Protein AF-A0AAE4TQJ9-F1 (afdb_monomer)

Secondary structure (DSSP, 8-state):
--TTSPP--EEEETTEEEE----HHHHHHHHHHHT-TTS-HHHHHHHHHHHHH------HHHHHHHHHHH-

Radius of gyration: 12.49 Å; Cα contacts (8 Å, |Δi|>4): 59; chains: 1; bounding box: 28×31×24 Å

Sequence (71 aa):
MKLNDPLVESFEFRGEIYPIDLSFNKVLDVFDVIDDDFLNEAEKCFLCLDILLDRTDLPFTYAVDLWIYIK

Structure (mmCIF, N/CA/C/O backbone):
data_AF-A0AAE4TQJ9-F1
#
_entry.id   AF-A0AAE4TQJ9-F1
#
loop_
_atom_site.group_PDB
_atom_site.id
_atom_site.type_symbol
_atom_site.label_atom_id
_atom_site.label_alt_id
_atom_site.label_comp_id
_atom_site.label_asym_id
_atom_site.label_entity_id
_atom_site.label_seq_id
_atom_site.pdbx_PDB_ins_code
_atom_site.Cartn_x
_atom_site.Cartn_y
_atom_site.Cartn_z
_atom_site.occupancy
_atom_site.B_iso_or_equiv
_atom_site.auth_seq_id
_atom_site.auth_comp_id
_atom_site.auth_asym_id
_atom_site.auth_atom_id
_atom_site.pdbx_PDB_model_num
ATOM 1 N N . MET A 1 1 ? -12.806 16.410 -1.185 1.00 45.38 1 MET A N 1
ATOM 2 C CA . MET A 1 1 ? -12.773 15.568 0.030 1.00 45.38 1 MET A CA 1
ATOM 3 C C . MET A 1 1 ? -13.280 16.381 1.209 1.00 45.38 1 MET A C 1
ATOM 5 O O . MET A 1 1 ? -12.792 17.486 1.410 1.00 45.38 1 MET A O 1
ATOM 9 N N . LYS A 1 2 ? -14.295 15.900 1.937 1.00 41.38 2 LYS A N 1
ATOM 10 C CA . LYS A 1 2 ? -14.703 16.498 3.217 1.00 41.38 2 LYS A CA 1
ATOM 11 C C . LYS A 1 2 ? -13.821 15.884 4.305 1.00 41.38 2 LYS A C 1
ATOM 13 O O . LYS A 1 2 ? -13.793 14.671 4.425 1.00 41.38 2 LYS A O 1
ATOM 18 N N . LEU A 1 3 ? -13.132 16.712 5.087 1.00 55.09 3 LEU A N 1
ATOM 19 C CA . LEU A 1 3 ? -12.216 16.311 6.170 1.00 55.09 3 LEU A CA 1
ATOM 20 C C . LEU A 1 3 ? -12.877 15.566 7.357 1.00 55.09 3 LEU A C 1
ATOM 22 O O . LEU A 1 3 ? -12.203 15.296 8.343 1.00 55.09 3 LEU A O 1
ATOM 26 N N . ASN A 1 4 ? -14.178 15.266 7.289 1.00 53.91 4 ASN A N 1
ATOM 27 C CA . ASN A 1 4 ? -14.975 14.805 8.431 1.00 53.91 4 ASN A CA 1
ATOM 28 C C . ASN A 1 4 ? -15.532 13.383 8.277 1.00 53.91 4 ASN A C 1
ATOM 30 O O . ASN A 1 4 ? -16.270 12.949 9.159 1.00 53.91 4 ASN A O 1
ATOM 34 N N . ASP A 1 5 ? -15.243 12.681 7.179 1.00 56.56 5 ASP A N 1
ATOM 35 C CA . ASP A 1 5 ? -15.545 11.249 7.135 1.00 56.56 5 ASP A CA 1
ATOM 36 C C . ASP A 1 5 ? -14.493 10.505 7.970 1.00 56.56 5 ASP A C 1
ATOM 38 O O . ASP A 1 5 ? -13.304 10.820 7.845 1.00 56.56 5 ASP A O 1
ATOM 42 N N . PRO A 1 6 ? -14.902 9.576 8.856 1.00 58.72 6 PRO A N 1
ATOM 43 C CA . PRO A 1 6 ? -13.955 8.754 9.598 1.00 58.72 6 PRO A CA 1
ATOM 44 C C . PRO A 1 6 ? -13.017 8.078 8.597 1.00 58.72 6 PRO A C 1
ATOM 46 O O . PRO A 1 6 ? -13.480 7.542 7.586 1.00 58.72 6 PRO A O 1
ATOM 49 N N . LEU A 1 7 ? -11.705 8.158 8.849 1.00 65.69 7 LEU A N 1
ATOM 50 C CA . LEU A 1 7 ? -10.728 7.467 8.016 1.00 65.69 7 LEU A CA 1
ATOM 51 C C . LEU A 1 7 ? -11.144 5.997 7.925 1.00 65.69 7 LEU A C 1
ATOM 53 O O . LEU A 1 7 ? -11.490 5.375 8.928 1.00 65.69 7 LEU A O 1
ATOM 57 N N . VAL A 1 8 ? -11.138 5.449 6.714 1.00 77.69 8 VAL A N 1
ATOM 58 C CA . VAL A 1 8 ? -11.260 4.004 6.543 1.00 77.69 8 VAL A CA 1
ATOM 59 C C . VAL A 1 8 ? -9.986 3.404 7.134 1.00 77.69 8 VAL A C 1
ATOM 61 O O . VAL A 1 8 ? -8.917 3.565 6.561 1.00 77.69 8 VAL A O 1
ATOM 64 N N . GLU A 1 9 ? -10.095 2.786 8.310 1.00 85.88 9 GLU A N 1
ATOM 65 C CA . GLU A 1 9 ? -8.965 2.176 9.034 1.00 85.88 9 GLU A CA 1
ATOM 66 C C . GLU A 1 9 ?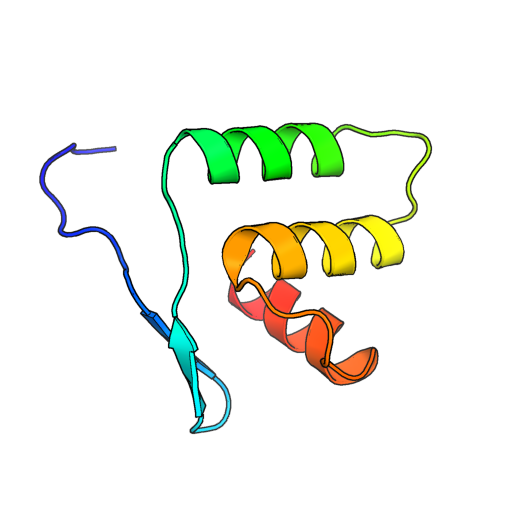 -8.781 0.694 8.679 1.00 85.88 9 GLU A C 1
ATOM 68 O O . GLU A 1 9 ? -7.755 0.087 8.981 1.00 85.88 9 GLU A O 1
ATOM 73 N N . SER A 1 10 ? -9.787 0.082 8.048 1.00 89.81 10 SER A N 1
ATOM 74 C CA . SER A 1 10 ? -9.716 -1.293 7.559 1.00 89.81 10 SER A CA 1
ATOM 75 C C . SER A 1 10 ? -10.746 -1.575 6.468 1.00 89.81 10 SER A C 1
ATOM 77 O O . SER A 1 10 ? -11.726 -0.844 6.315 1.00 89.81 10 SER A O 1
ATOM 79 N N . PHE A 1 11 ? -10.537 -2.660 5.726 1.00 89.81 11 PHE A N 1
ATOM 80 C CA . PHE A 1 11 ? -11.482 -3.181 4.742 1.00 89.81 11 PHE A CA 1
ATOM 81 C C . PHE A 1 11 ? -11.519 -4.712 4.766 1.00 89.81 11 PHE A C 1
ATOM 83 O O . PHE A 1 11 ? -10.549 -5.365 5.141 1.00 89.81 11 PHE A O 1
ATOM 90 N N . GLU A 1 12 ? -12.644 -5.294 4.353 1.00 91.12 12 GLU A N 1
ATOM 91 C CA . GLU A 1 12 ? -12.771 -6.741 4.170 1.00 91.12 12 GLU A CA 1
ATOM 92 C C . GLU A 1 12 ? -12.438 -7.120 2.723 1.00 91.12 12 GLU A C 1
ATOM 94 O O . GLU A 1 12 ? -12.947 -6.515 1.776 1.00 91.12 12 GLU A O 1
ATOM 99 N N . PHE A 1 13 ? -11.612 -8.150 2.552 1.00 89.81 13 PHE A N 1
ATOM 100 C CA . PHE A 1 13 ? -11.322 -8.766 1.266 1.00 89.81 13 PHE A CA 1
ATOM 101 C C . PHE A 1 13 ? -11.225 -10.284 1.433 1.00 89.81 13 PHE A C 1
ATOM 103 O O . PHE A 1 13 ? -10.442 -10.786 2.234 1.00 89.81 13 PHE A O 1
ATOM 110 N N . ARG A 1 14 ? -12.040 -11.033 0.676 1.00 89.06 14 ARG A N 1
ATOM 111 C CA . ARG A 1 14 ? -12.114 -12.511 0.733 1.00 89.06 14 ARG A CA 1
ATOM 112 C C . ARG A 1 14 ? -12.367 -13.085 2.139 1.00 89.06 14 ARG A C 1
ATOM 114 O O . ARG A 1 14 ? -11.928 -14.192 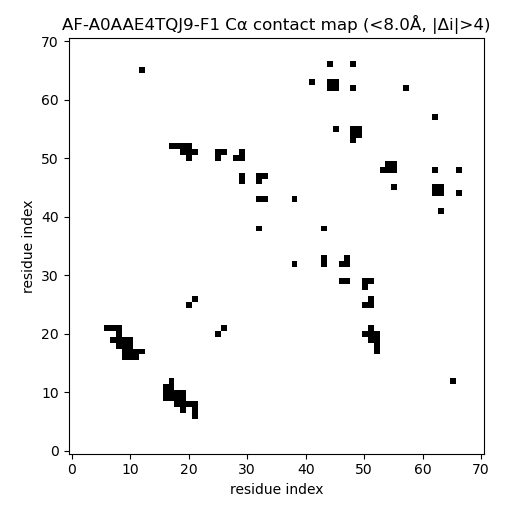2.434 1.00 89.06 14 ARG A O 1
ATOM 121 N N . GLY A 1 15 ? -13.115 -12.364 2.976 1.00 89.38 15 GLY A N 1
ATOM 122 C CA . GLY A 1 15 ? -13.421 -12.770 4.352 1.00 89.38 15 GLY A CA 1
ATO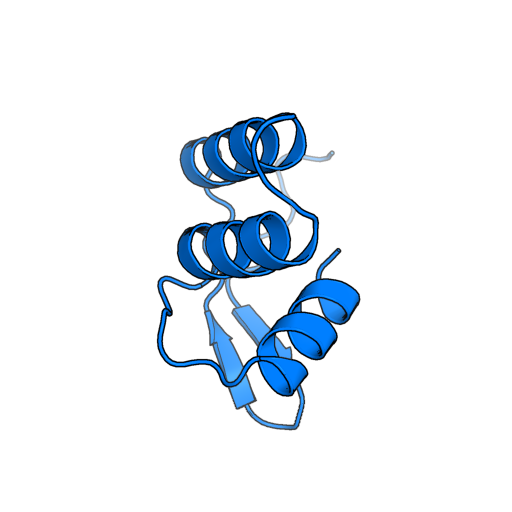M 123 C C . GLY A 1 15 ? -12.325 -12.444 5.370 1.00 89.38 15 GLY A C 1
ATOM 124 O O . GLY A 1 15 ? -12.495 -12.746 6.547 1.00 89.38 15 GLY A O 1
ATOM 125 N N . GLU A 1 16 ? -11.226 -11.820 4.940 1.00 89.38 16 GLU A N 1
ATOM 126 C CA . GLU A 1 16 ? -10.144 -11.343 5.802 1.00 89.38 16 GLU A CA 1
ATOM 127 C C . GLU A 1 16 ? -10.241 -9.823 5.965 1.00 89.38 16 GLU A C 1
ATOM 129 O O . GLU A 1 16 ? -10.510 -9.099 5.002 1.00 89.38 16 GLU A O 1
ATOM 134 N N . ILE A 1 17 ? -10.014 -9.329 7.183 1.00 91.19 17 ILE A N 1
ATOM 135 C CA . ILE A 1 17 ? -9.995 -7.891 7.472 1.00 91.19 17 ILE A CA 1
ATOM 136 C C . ILE A 1 17 ? -8.554 -7.394 7.387 1.00 91.19 17 ILE A C 1
ATOM 138 O O . ILE A 1 17 ? -7.675 -7.856 8.119 1.00 91.19 17 ILE A O 1
ATOM 142 N N . TYR A 1 18 ? -8.327 -6.423 6.511 1.00 90.31 18 TYR A N 1
ATOM 143 C CA . TYR A 1 18 ? -7.043 -5.766 6.323 1.00 90.31 18 TYR A CA 1
ATOM 144 C C . TYR A 1 18 ? -7.065 -4.393 6.985 1.00 90.31 18 TYR A C 1
ATOM 146 O O . TYR A 1 18 ? -7.906 -3.573 6.609 1.00 90.31 18 TYR A O 1
ATOM 154 N N . PRO A 1 19 ? -6.168 -4.113 7.948 1.00 91.31 19 PRO A N 1
ATOM 155 C CA . PRO A 1 19 ? -5.925 -2.742 8.366 1.00 91.31 19 P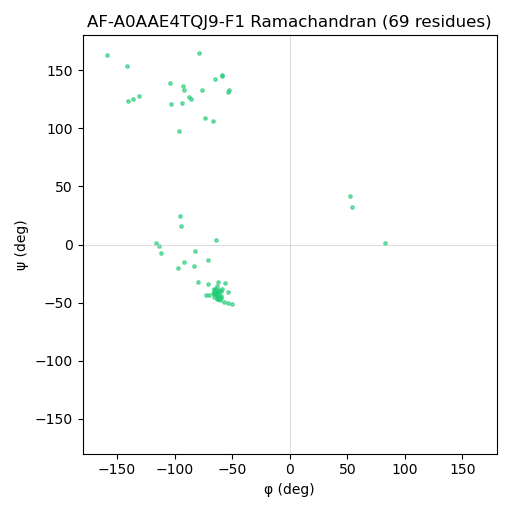RO A CA 1
ATOM 156 C C . PRO A 1 19 ? -5.313 -1.969 7.194 1.00 91.31 19 PRO A C 1
ATOM 158 O O . PRO A 1 19 ? -4.519 -2.526 6.434 1.00 91.31 19 PRO A O 1
ATOM 161 N N . ILE A 1 20 ? -5.696 -0.705 7.043 1.00 91.00 20 ILE A N 1
ATOM 162 C CA . ILE A 1 20 ? -5.141 0.179 6.019 1.00 91.00 20 ILE A CA 1
ATOM 163 C C . ILE A 1 20 ? -4.735 1.511 6.642 1.00 91.00 20 ILE A C 1
ATOM 165 O O . ILE A 1 20 ? -5.521 2.164 7.329 1.00 91.00 20 ILE A O 1
ATOM 169 N N . ASP A 1 21 ? -3.491 1.908 6.400 1.00 90.50 21 ASP A N 1
ATOM 170 C CA . ASP A 1 21 ? -2.946 3.188 6.827 1.00 90.50 21 ASP A CA 1
ATOM 171 C C . ASP A 1 21 ? -3.056 4.201 5.682 1.00 90.50 21 ASP A C 1
ATOM 173 O O . ASP A 1 21 ? -2.234 4.252 4.768 1.00 90.50 21 ASP A O 1
ATOM 177 N N . LEU A 1 22 ? -4.107 5.019 5.746 1.00 88.94 22 LEU A N 1
ATOM 178 C CA . LEU A 1 22 ? -4.337 6.142 4.834 1.00 88.94 22 LEU A CA 1
ATOM 179 C C . LEU A 1 22 ? -3.830 7.471 5.412 1.00 88.94 22 LEU A C 1
ATOM 181 O O . LEU A 1 22 ? -4.335 8.543 5.062 1.00 88.94 22 LEU A O 1
ATOM 185 N N . SER A 1 23 ? -2.859 7.431 6.329 1.00 90.12 23 SER A N 1
ATOM 186 C CA . SER A 1 23 ? -2.205 8.647 6.796 1.00 90.12 23 SER A CA 1
ATOM 187 C C . SER A 1 23 ? -1.563 9.391 5.627 1.00 90.12 23 SER A C 1
ATOM 189 O O . SER A 1 23 ? -1.073 8.809 4.659 1.00 90.12 23 SER A O 1
ATOM 191 N N . PHE A 1 24 ? -1.568 10.719 5.716 1.00 87.62 24 PHE A N 1
ATOM 192 C CA . PHE A 1 24 ? -1.128 11.582 4.624 1.00 87.62 24 PHE A CA 1
ATOM 193 C C . PHE A 1 24 ? 0.279 11.235 4.109 1.00 87.62 24 PHE A C 1
ATOM 195 O O . PHE A 1 24 ? 0.485 11.201 2.902 1.00 87.62 24 PHE A O 1
ATOM 202 N N . ASN A 1 25 ? 1.217 10.921 5.008 1.00 90.44 25 ASN A N 1
ATOM 203 C CA . ASN A 1 25 ? 2.584 10.551 4.633 1.00 90.44 25 ASN A CA 1
ATOM 204 C C . ASN A 1 25 ? 2.616 9.257 3.810 1.00 90.44 25 ASN A C 1
ATOM 206 O O . ASN A 1 25 ? 3.218 9.238 2.746 1.00 90.44 25 ASN A O 1
ATOM 210 N N . LYS A 1 26 ? 1.900 8.215 4.250 1.00 90.88 26 LYS A N 1
ATOM 211 C CA . LYS A 1 26 ? 1.816 6.935 3.534 1.00 90.88 26 LYS A CA 1
ATOM 212 C C . LYS A 1 26 ? 1.196 7.096 2.150 1.00 90.88 26 LYS A C 1
ATOM 214 O O . LYS A 1 26 ? 1.655 6.498 1.186 1.00 90.88 26 LYS A O 1
ATOM 219 N N . VAL A 1 27 ? 0.172 7.938 2.038 1.00 91.12 27 VAL A N 1
ATOM 220 C CA . VAL A 1 27 ? -0.462 8.242 0.751 1.00 91.12 27 VAL A CA 1
ATOM 221 C C . VAL A 1 27 ? 0.500 8.983 -0.187 1.00 91.12 27 VAL A C 1
ATOM 223 O O . VAL A 1 27 ? 0.500 8.698 -1.381 1.00 91.12 27 VAL A O 1
ATOM 226 N N . LEU A 1 28 ? 1.335 9.896 0.324 1.00 94.12 28 LEU A N 1
ATOM 227 C CA . LEU A 1 28 ? 2.391 10.521 -0.481 1.00 94.12 28 LEU A CA 1
ATOM 228 C C . LEU A 1 28 ? 3.423 9.494 -0.955 1.00 94.12 28 LEU A C 1
ATOM 230 O O . LEU A 1 28 ? 3.729 9.477 -2.142 1.00 94.12 28 LEU A O 1
ATOM 234 N N . ASP A 1 29 ? 3.870 8.597 -0.074 1.00 94.38 29 ASP A N 1
ATOM 235 C CA . ASP A 1 29 ? 4.816 7.535 -0.437 1.00 94.38 29 ASP A CA 1
ATOM 236 C C . ASP A 1 29 ? 4.247 6.637 -1.559 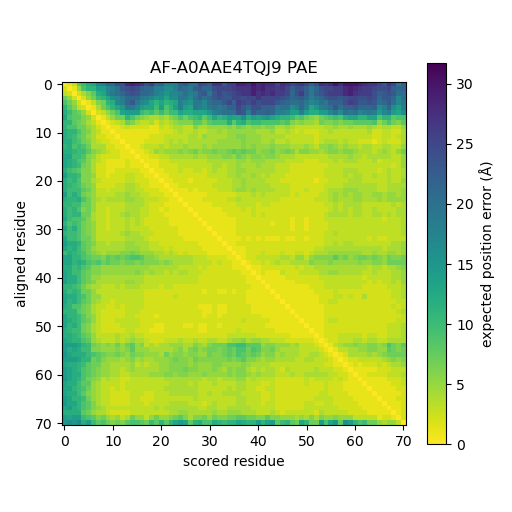1.00 94.38 29 ASP A C 1
ATOM 238 O O . ASP A 1 29 ? 4.961 6.251 -2.483 1.00 94.38 29 ASP A O 1
ATOM 242 N N . VAL A 1 30 ? 2.941 6.337 -1.530 1.00 93.69 30 VAL A N 1
ATOM 243 C CA . VAL A 1 30 ? 2.255 5.600 -2.609 1.00 93.69 30 VAL A CA 1
ATOM 244 C C . VAL A 1 30 ? 2.261 6.378 -3.924 1.00 93.69 30 VAL A C 1
ATOM 246 O O . VAL A 1 30 ? 2.491 5.782 -4.975 1.00 93.69 30 VAL A O 1
ATOM 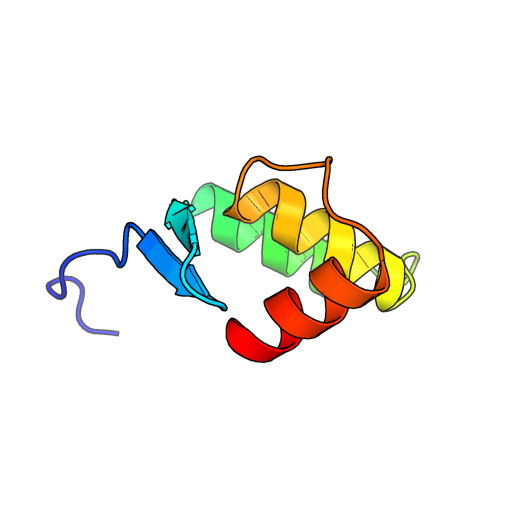249 N N . PHE A 1 31 ? 2.007 7.689 -3.897 1.00 93.81 31 PHE A N 1
ATOM 250 C CA . PHE A 1 31 ? 2.060 8.504 -5.112 1.00 93.81 31 PHE A CA 1
ATOM 251 C C . PHE A 1 31 ? 3.466 8.539 -5.711 1.00 93.81 31 PHE A C 1
ATOM 253 O O . PHE A 1 31 ? 3.599 8.356 -6.919 1.00 93.81 31 PHE A O 1
ATOM 260 N N . ASP A 1 32 ? 4.495 8.672 -4.874 1.00 95.62 32 ASP A N 1
ATOM 261 C CA . ASP A 1 32 ? 5.890 8.636 -5.317 1.00 95.62 32 ASP A CA 1
ATOM 262 C C . ASP A 1 32 ? 6.226 7.296 -6.001 1.00 95.62 32 ASP A C 1
ATOM 264 O O . ASP A 1 32 ? 6.876 7.279 -7.044 1.00 95.62 32 ASP A O 1
ATOM 268 N N . VAL A 1 33 ? 5.724 6.171 -5.474 1.00 95.38 33 VAL A N 1
ATOM 269 C CA . VAL A 1 33 ? 5.878 4.841 -6.094 1.00 95.38 33 VAL A CA 1
ATOM 270 C C . VAL A 1 33 ? 5.123 4.730 -7.423 1.00 95.38 33 VAL A C 1
ATOM 272 O O . VAL A 1 33 ? 5.634 4.142 -8.378 1.00 95.38 33 VAL A O 1
ATOM 275 N N . ILE A 1 34 ? 3.900 5.262 -7.506 1.00 92.62 34 ILE A N 1
ATOM 276 C CA . ILE A 1 34 ? 3.090 5.215 -8.733 1.00 92.62 34 ILE A CA 1
ATOM 277 C C . ILE A 1 34 ? 3.754 6.013 -9.860 1.00 92.62 34 ILE A C 1
ATOM 279 O O . ILE A 1 34 ? 3.744 5.554 -11.007 1.00 92.62 34 ILE A O 1
ATOM 283 N N . ASP A 1 35 ? 4.357 7.154 -9.536 1.00 95.06 35 ASP A N 1
ATOM 284 C CA . ASP A 1 35 ? 5.021 8.038 -10.496 1.00 95.06 35 ASP A CA 1
ATOM 285 C C . ASP A 1 35 ? 6.460 7.598 -10.841 1.00 95.06 35 ASP A C 1
ATOM 287 O O . ASP A 1 35 ? 7.078 8.168 -11.740 1.00 95.06 35 ASP A O 1
ATOM 291 N N . ASP A 1 36 ? 7.003 6.565 -10.185 1.00 94.69 36 ASP A N 1
ATOM 292 C CA . ASP A 1 36 ? 8.354 6.066 -10.458 1.00 94.69 36 ASP A CA 1
ATOM 293 C C . ASP A 1 36 ? 8.419 5.280 -11.783 1.00 94.69 36 ASP A C 1
ATOM 295 O O . ASP A 1 36 ? 7.923 4.157 -11.905 1.00 94.69 36 ASP A O 1
ATOM 299 N N . ASP A 1 37 ? 9.062 5.859 -12.798 1.00 94.19 37 ASP A N 1
ATOM 300 C CA . ASP A 1 37 ? 9.250 5.245 -14.119 1.00 94.19 37 ASP A CA 1
ATOM 301 C C . ASP A 1 37 ? 10.241 4.060 -14.129 1.00 94.19 37 ASP A C 1
ATOM 303 O O . ASP A 1 37 ? 10.307 3.321 -15.116 1.00 94.19 37 ASP A O 1
ATOM 307 N N . PHE A 1 38 ? 11.030 3.860 -13.065 1.00 94.62 38 PHE A N 1
ATOM 308 C CA . PHE A 1 38 ? 11.960 2.730 -12.950 1.00 94.62 38 PHE A CA 1
ATOM 309 C C . PHE A 1 38 ? 11.283 1.449 -12.462 1.00 94.62 38 PHE A C 1
ATOM 311 O O . PHE A 1 38 ? 11.839 0.365 -12.654 1.00 94.62 38 PHE A O 1
ATOM 318 N N . LEU A 1 39 ? 10.100 1.565 -11.857 1.00 94.38 39 LEU A N 1
ATOM 319 C CA . LEU A 1 39 ? 9.324 0.436 -11.366 1.00 94.38 39 LEU A CA 1
ATOM 320 C C . LEU A 1 39 ? 8.325 -0.034 -12.420 1.00 94.38 39 LEU A C 1
ATOM 322 O O . LEU A 1 39 ? 7.605 0.752 -13.039 1.00 94.38 39 LEU A O 1
ATOM 326 N N . ASN A 1 40 ? 8.226 -1.347 -12.592 1.00 92.50 40 ASN A N 1
ATOM 327 C CA . ASN A 1 40 ? 7.144 -1.928 -13.375 1.00 92.50 40 ASN A CA 1
ATOM 328 C C . ASN A 1 40 ? 5.836 -1.989 -12.562 1.00 92.50 40 ASN A C 1
ATOM 330 O O . ASN A 1 40 ? 5.833 -1.903 -11.336 1.00 92.50 40 ASN A O 1
ATOM 334 N N . GLU A 1 41 ? 4.706 -2.194 -13.240 1.00 90.25 41 GLU A N 1
ATOM 335 C CA . GLU A 1 41 ? 3.380 -2.216 -12.599 1.00 90.25 41 GLU A CA 1
ATOM 336 C C . GLU A 1 41 ? 3.251 -3.237 -11.457 1.00 90.25 41 GLU A C 1
ATOM 338 O O . GLU A 1 41 ? 2.531 -2.993 -10.488 1.00 90.25 41 GLU A O 1
ATOM 343 N N . ALA A 1 42 ? 3.943 -4.377 -11.542 1.00 90.38 42 ALA A N 1
ATOM 344 C CA . ALA A 1 42 ? 3.919 -5.361 -10.468 1.00 90.38 42 ALA A CA 1
ATOM 345 C C . ALA A 1 42 ? 4.724 -4.884 -9.254 1.00 90.38 42 ALA A C 1
ATOM 347 O O . ALA A 1 42 ? 4.251 -5.003 -8.129 1.00 90.38 42 ALA A O 1
ATOM 348 N N . GLU A 1 43 ? 5.907 -4.310 -9.469 1.00 92.25 43 GLU A N 1
ATOM 349 C CA . GLU A 1 43 ? 6.717 -3.723 -8.396 1.00 92.25 43 GLU A CA 1
ATOM 350 C C . GLU A 1 43 ? 5.963 -2.592 -7.691 1.00 92.25 43 GLU A C 1
ATOM 352 O O . GLU A 1 43 ? 5.891 -2.584 -6.462 1.00 92.25 43 GLU A O 1
ATOM 357 N N . LYS A 1 44 ? 5.310 -1.710 -8.461 1.00 93.56 44 LYS A N 1
ATOM 358 C CA . LYS A 1 44 ? 4.441 -0.649 -7.931 1.00 93.56 44 LYS A CA 1
ATOM 359 C C . LYS A 1 44 ? 3.322 -1.219 -7.069 1.00 93.56 44 LYS A C 1
ATOM 361 O O . LYS A 1 44 ? 3.137 -0.780 -5.938 1.00 93.56 44 LYS A O 1
ATOM 366 N N . CYS A 1 45 ? 2.617 -2.231 -7.575 1.00 92.62 45 CYS A N 1
ATOM 367 C CA . CYS A 1 45 ? 1.561 -2.932 -6.848 1.00 92.62 45 CYS A CA 1
ATOM 368 C C . CYS A 1 45 ? 2.044 -3.443 -5.482 1.00 92.62 45 CYS A C 1
ATOM 370 O O . CYS A 1 45 ? 1.391 -3.191 -4.472 1.00 92.62 45 CYS A O 1
ATOM 372 N N . PHE A 1 46 ? 3.177 -4.148 -5.426 1.00 92.62 46 PHE A N 1
ATOM 373 C CA . PHE A 1 46 ? 3.684 -4.679 -4.158 1.00 92.62 46 PHE A CA 1
ATOM 374 C C . PHE A 1 46 ? 4.103 -3.585 -3.187 1.00 92.62 46 PHE A C 1
ATOM 376 O O . PHE A 1 46 ? 3.737 -3.653 -2.019 1.00 92.62 46 PHE A O 1
ATOM 383 N N . LEU A 1 47 ? 4.835 -2.579 -3.664 1.00 94.06 47 LEU A N 1
ATOM 384 C CA . LEU A 1 47 ? 5.308 -1.486 -2.819 1.00 94.06 47 LEU A CA 1
ATOM 385 C C . LEU A 1 47 ? 4.145 -0.669 -2.255 1.00 94.06 47 LEU A C 1
ATOM 387 O O . LEU A 1 47 ? 4.143 -0.349 -1.073 1.00 94.06 47 LEU A O 1
ATOM 391 N N . CYS A 1 48 ? 3.115 -0.393 -3.057 1.00 94.12 48 CYS A N 1
ATOM 392 C CA . CYS A 1 48 ? 1.940 0.332 -2.576 1.00 94.12 48 CYS A CA 1
ATOM 393 C C . CYS A 1 48 ? 1.183 -0.463 -1.505 1.00 94.12 48 CYS A C 1
ATOM 395 O O . CYS A 1 48 ? 0.763 0.104 -0.498 1.00 94.12 48 CYS A O 1
ATOM 397 N N . LEU A 1 49 ? 1.025 -1.776 -1.694 1.00 93.06 49 LEU A N 1
ATOM 398 C CA . LEU A 1 49 ? 0.394 -2.638 -0.695 1.00 93.06 49 LEU A CA 1
ATOM 399 C C . LEU A 1 49 ? 1.221 -2.742 0.586 1.00 93.06 49 LEU A C 1
ATOM 401 O O . LEU A 1 49 ? 0.643 -2.719 1.666 1.00 93.06 49 LEU A O 1
ATOM 405 N N . ASP A 1 50 ? 2.546 -2.809 0.481 1.00 93.31 50 ASP A N 1
ATOM 406 C CA . ASP A 1 50 ? 3.435 -2.800 1.643 1.00 93.31 50 ASP A CA 1
ATOM 407 C C . ASP A 1 50 ? 3.304 -1.486 2.427 1.00 93.31 50 ASP A C 1
ATOM 409 O O . ASP A 1 50 ? 3.075 -1.491 3.633 1.00 93.31 50 ASP A O 1
ATOM 413 N N . ILE A 1 51 ? 3.316 -0.345 1.731 1.00 93.38 51 ILE A N 1
ATOM 414 C CA . ILE A 1 51 ? 3.165 0.977 2.351 1.00 93.38 51 ILE A CA 1
ATOM 415 C C . ILE A 1 51 ? 1.821 1.100 3.082 1.00 93.38 51 ILE A C 1
ATOM 417 O O . ILE A 1 51 ? 1.802 1.552 4.231 1.00 93.38 51 ILE A O 1
ATOM 421 N N . LEU A 1 52 ? 0.723 0.701 2.427 1.00 92.50 52 LEU A N 1
ATOM 422 C CA . LEU A 1 52 ? -0.648 0.883 2.915 1.00 92.50 52 LEU A CA 1
ATOM 423 C C . LEU A 1 52 ? -1.080 -0.151 3.957 1.00 92.50 52 LEU A C 1
ATOM 425 O O . LEU A 1 52 ? -1.902 0.168 4.812 1.00 92.50 52 LEU A O 1
ATOM 429 N N . LEU A 1 53 ? -0.588 -1.387 3.868 1.00 91.88 53 LEU A N 1
ATOM 430 C CA . LEU A 1 53 ? -1.052 -2.511 4.692 1.00 91.88 53 LEU A CA 1
ATOM 431 C C . LEU A 1 53 ? 0.000 -3.001 5.691 1.00 91.88 53 LEU A C 1
ATOM 433 O O . LEU A 1 53 ? -0.319 -3.869 6.505 1.00 91.88 53 LEU A O 1
ATOM 437 N N . ASP A 1 54 ? 1.230 -2.478 5.613 1.00 89.81 54 ASP A N 1
ATOM 438 C CA . ASP A 1 54 ? 2.390 -2.907 6.408 1.00 89.81 54 ASP A CA 1
ATOM 439 C C . ASP A 1 54 ? 2.609 -4.432 6.303 1.00 89.81 54 ASP A C 1
ATOM 441 O O . ASP A 1 54 ? 2.812 -5.144 7.290 1.00 89.81 54 ASP A O 1
ATOM 445 N N . ARG A 1 55 ? 2.464 -4.960 5.076 1.00 83.31 55 ARG A N 1
ATOM 446 C CA . ARG A 1 55 ? 2.454 -6.397 4.757 1.00 83.31 55 ARG A CA 1
ATOM 447 C C . ARG A 1 55 ? 3.299 -6.707 3.528 1.00 83.31 55 ARG A C 1
ATOM 449 O O . ARG A 1 55 ? 3.003 -6.258 2.424 1.00 83.31 55 ARG A O 1
ATOM 456 N N . THR A 1 56 ? 4.245 -7.626 3.701 1.00 83.69 56 THR A N 1
ATOM 457 C CA . THR A 1 56 ? 5.122 -8.136 2.629 1.00 83.69 56 THR A CA 1
ATOM 458 C C . THR A 1 56 ? 4.885 -9.611 2.294 1.00 83.69 56 THR A C 1
ATOM 460 O O . THR A 1 56 ? 5.523 -10.162 1.399 1.00 83.69 56 THR A O 1
ATOM 463 N N . ASP A 1 57 ? 3.962 -10.278 2.988 1.00 86.19 57 ASP A N 1
ATOM 464 C CA . ASP A 1 57 ? 3.752 -11.730 2.950 1.00 86.19 57 ASP A CA 1
ATOM 465 C C . ASP A 1 57 ? 2.677 -12.190 1.946 1.00 86.19 57 ASP A C 1
ATOM 467 O O . ASP A 1 57 ? 2.211 -13.331 1.998 1.00 86.19 57 ASP A O 1
ATOM 471 N N . LEU A 1 58 ? 2.282 -11.330 1.002 1.00 84.81 58 LEU A N 1
ATOM 472 C CA . LEU A 1 58 ? 1.208 -11.625 0.054 1.00 84.81 58 LEU A CA 1
ATOM 473 C C . LEU A 1 58 ? 1.721 -12.356 -1.204 1.00 84.81 58 LEU A C 1
ATOM 475 O O . LEU A 1 58 ? 2.610 -11.855 -1.896 1.00 84.81 58 LEU A O 1
ATOM 479 N N . PRO A 1 59 ? 1.129 -13.509 -1.579 1.00 89.00 59 PRO A N 1
ATOM 480 C CA . PRO A 1 59 ? 1.406 -14.151 -2.861 1.00 89.00 59 PRO A CA 1
ATOM 481 C C . PRO A 1 59 ? 1.085 -13.223 -4.038 1.00 89.00 59 PRO A C 1
ATOM 483 O O . PRO A 1 59 ? 0.087 -12.509 -4.001 1.00 89.00 59 PRO A O 1
ATOM 486 N N . PHE A 1 60 ? 1.860 -13.296 -5.125 1.00 85.44 60 PHE A N 1
ATOM 487 C CA . PHE A 1 60 ? 1.735 -12.380 -6.270 1.00 85.44 60 PHE A CA 1
ATOM 488 C C . PHE A 1 60 ? 0.313 -12.214 -6.807 1.00 85.44 60 PHE A C 1
ATOM 490 O O . PHE A 1 60 ? -0.175 -11.097 -6.944 1.00 85.44 60 PHE A O 1
ATOM 497 N N . THR A 1 61 ? -0.378 -13.318 -7.088 1.00 87.38 61 THR A N 1
ATOM 498 C CA . THR A 1 61 ? -1.745 -13.261 -7.621 1.00 87.38 61 THR A CA 1
ATOM 499 C C . THR A 1 61 ? -2.713 -12.612 -6.638 1.00 87.38 61 THR A C 1
ATOM 501 O O . THR A 1 61 ? -3.598 -11.868 -7.040 1.00 87.38 61 THR A O 1
ATOM 504 N N . TYR A 1 62 ? -2.510 -12.854 -5.343 1.00 89.69 62 TYR A N 1
ATOM 505 C CA . TYR A 1 62 ? -3.320 -12.275 -4.285 1.00 89.69 62 TYR A CA 1
ATOM 506 C C . TYR A 1 62 ? -3.074 -10.773 -4.143 1.00 89.69 62 TYR A C 1
ATOM 508 O O . TYR A 1 62 ? -4.028 -10.014 -4.019 1.00 89.69 62 TYR A O 1
ATOM 516 N N . ALA A 1 63 ? -1.810 -10.347 -4.200 1.00 89.75 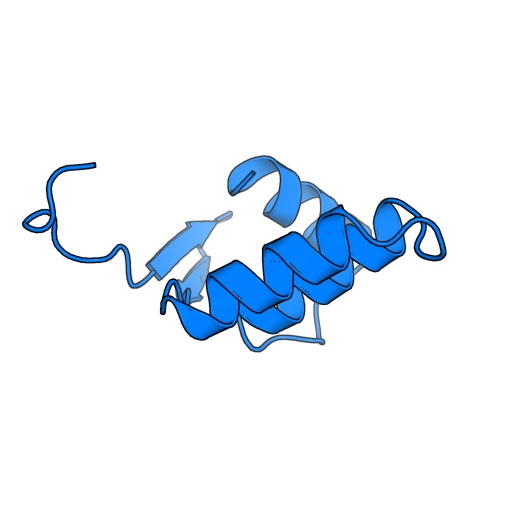63 ALA A N 1
ATOM 517 C CA . ALA A 1 63 ? -1.426 -8.942 -4.156 1.00 89.75 63 ALA A CA 1
ATOM 518 C C . ALA A 1 63 ? -2.057 -8.160 -5.317 1.00 89.75 63 ALA A C 1
ATOM 520 O O . ALA A 1 63 ? -2.681 -7.132 -5.094 1.00 89.75 63 ALA A O 1
AT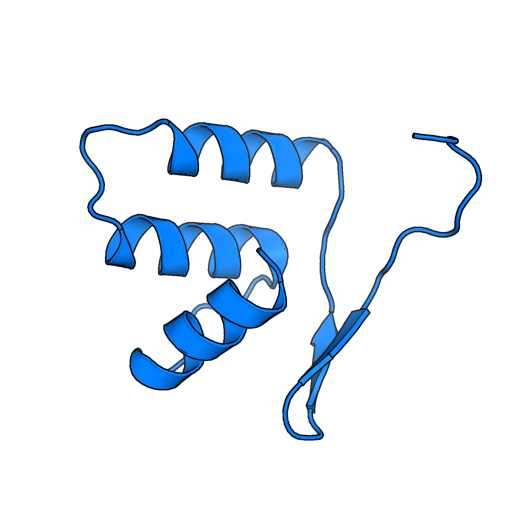OM 521 N N . VAL A 1 64 ? -2.000 -8.686 -6.543 1.00 89.56 64 VAL A N 1
ATOM 522 C CA . VAL A 1 64 ? -2.625 -8.026 -7.701 1.00 89.56 64 VAL A CA 1
ATOM 523 C C . VAL A 1 64 ? -4.143 -7.898 -7.534 1.00 89.56 64 VAL A C 1
ATOM 525 O O . VAL A 1 64 ? -4.688 -6.820 -7.762 1.00 89.56 64 VAL A O 1
ATOM 528 N N . ASP A 1 65 ? -4.829 -8.960 -7.099 1.00 91.19 65 ASP A N 1
ATOM 529 C CA . ASP A 1 65 ? -6.278 -8.910 -6.862 1.00 91.19 65 ASP A CA 1
ATOM 530 C C . ASP A 1 65 ? -6.642 -7.887 -5.769 1.00 91.19 65 ASP A C 1
ATOM 532 O O . ASP A 1 65 ? -7.625 -7.156 -5.894 1.00 91.19 65 ASP A O 1
ATOM 536 N N . LEU A 1 66 ? -5.837 -7.831 -4.704 1.00 90.19 66 LEU A N 1
ATOM 537 C CA . LEU A 1 66 ? -6.005 -6.901 -3.590 1.00 90.19 66 LEU A CA 1
ATOM 538 C C . LEU A 1 66 ? -5.783 -5.452 -4.035 1.00 90.19 66 LEU A C 1
ATOM 540 O O . LEU A 1 66 ? -6.567 -4.576 -3.684 1.00 90.19 66 LEU A O 1
ATOM 544 N N . TRP A 1 67 ? -4.761 -5.208 -4.857 1.00 89.62 67 TRP A N 1
ATOM 545 C CA . TRP A 1 67 ? -4.482 -3.897 -5.437 1.00 89.62 67 TRP A CA 1
ATOM 546 C C . TRP A 1 67 ? -5.626 -3.406 -6.321 1.00 89.62 67 TRP A C 1
ATOM 548 O O . TRP A 1 67 ? -6.055 -2.267 -6.192 1.00 89.62 67 TRP A O 1
ATOM 558 N N . ILE A 1 68 ? -6.179 -4.276 -7.171 1.00 87.25 68 ILE A N 1
ATOM 559 C CA . ILE A 1 68 ? -7.338 -3.942 -8.014 1.00 87.25 68 ILE A CA 1
ATOM 560 C C . ILE A 1 68 ? -8.571 -3.593 -7.169 1.00 87.25 68 ILE A C 1
ATOM 562 O O . ILE A 1 68 ? -9.382 -2.776 -7.592 1.00 87.25 68 ILE A O 1
ATOM 566 N N . TYR A 1 69 ? -8.730 -4.210 -5.997 1.00 86.88 69 TYR A N 1
ATOM 567 C CA . TYR A 1 69 ? -9.856 -3.941 -5.105 1.00 86.88 69 TYR A CA 1
ATOM 568 C C . TYR A 1 69 ? -9.775 -2.564 -4.430 1.00 86.88 69 TYR A C 1
ATOM 570 O O . TYR A 1 69 ? -10.813 -1.946 -4.196 1.00 86.88 69 TYR A O 1
ATOM 578 N N . ILE A 1 70 ? -8.563 -2.097 -4.113 1.00 82.94 70 ILE A N 1
ATOM 579 C CA . ILE A 1 70 ? -8.347 -0.833 -3.391 1.00 82.94 70 ILE A CA 1
ATOM 580 C C . ILE A 1 70 ? -8.034 0.368 -4.298 1.00 82.94 70 ILE A C 1
ATOM 582 O O . ILE A 1 70 ? -8.166 1.500 -3.835 1.00 82.94 70 ILE A O 1
ATOM 586 N N . LYS A 1 71 ? -7.588 0.129 -5.540 1.00 65.88 71 LYS A N 1
ATOM 587 C CA . LYS A 1 71 ? -7.212 1.157 -6.526 1.00 65.88 71 LYS A CA 1
ATOM 588 C C . LYS A 1 71 ? -8.402 1.969 -7.041 1.00 65.88 71 LYS A C 1
ATOM 590 O O . LYS A 1 71 ? -9.465 1.373 -7.323 1.00 65.88 71 LYS A O 1
#

Foldseek 3Di:
DPPPDPPCQWDDDPNDIAGWDPPPVLVVVLVVLVPDPVDDPQRSLQSNCCST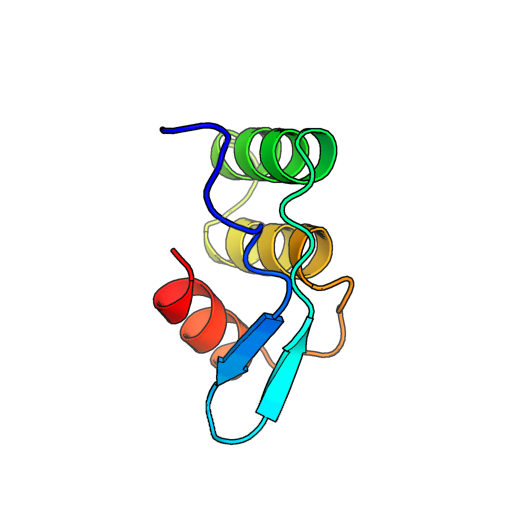RVDNPDDSVRSVVVSVVVD

InterPro domains:
  IPR009660 Bacteriophage A500, Gp15 [PF06854] (3-69)

pLDDT: mean 86.53, std 11.9, range [41.38, 95.62]

Solvent-accessible surface area (backbone atoms only — not comparable to full-atom values): 4369 Å² total; per-residue (Å²): 136,74,94,77,63,81,76,69,53,55,50,79,56,98,91,41,79,42,59,37,51,75,48,71,68,44,49,49,54,37,50,56,45,70,70,37,84,89,52,52,73,67,57,32,49,52,52,39,43,26,61,30,49,77,47,86,86,64,55,70,74,57,44,53,55,51,44,65,71,75,104

Mean predicted aligned error: 5.36 Å

Organism: Streptococcus canis (NCBI:txid1329)